Protein AF-A0A447JRF2-F1 (afdb_monomer)

Structure (mmCIF, N/CA/C/O backbone):
data_AF-A0A447JRF2-F1
#
_entry.id   AF-A0A447JRF2-F1
#
loop_
_atom_site.group_PDB
_atom_site.id
_atom_site.type_symbol
_atom_site.label_atom_id
_atom_site.label_alt_id
_atom_site.label_comp_id
_atom_site.label_asym_id
_atom_site.label_entity_id
_atom_site.label_seq_id
_atom_site.pdbx_PDB_ins_code
_atom_site.Cartn_x
_atom_site.Cartn_y
_atom_site.Cartn_z
_atom_site.occupancy
_atom_site.B_iso_or_equiv
_atom_site.auth_seq_id
_atom_site.auth_comp_id
_atom_site.auth_asym_id
_atom_site.auth_atom_id
_atom_site.pdbx_PDB_model_num
ATOM 1 N N . MET A 1 1 ? 1.679 -10.316 15.489 1.00 67.50 1 MET A N 1
ATOM 2 C CA . MET A 1 1 ? 2.017 -9.429 14.356 1.00 67.50 1 MET A CA 1
ATOM 3 C C . MET A 1 1 ? 1.809 -10.197 13.063 1.00 67.50 1 MET A C 1
ATOM 5 O O . MET A 1 1 ? 2.388 -11.268 12.928 1.00 67.50 1 MET A O 1
ATOM 9 N N . GLY A 1 2 ? 0.953 -9.700 12.170 1.00 90.88 2 GLY A N 1
ATOM 10 C CA . GLY A 1 2 ? 0.709 -10.281 10.846 1.00 90.88 2 GLY A CA 1
ATOM 11 C C . GLY A 1 2 ? 1.201 -9.343 9.745 1.00 90.88 2 GLY A C 1
ATOM 12 O O . GLY A 1 2 ? 1.307 -8.141 9.967 1.00 90.88 2 GLY A O 1
ATOM 13 N N . ILE A 1 3 ? 1.520 -9.887 8.571 1.00 94.19 3 ILE A N 1
ATOM 14 C CA . ILE A 1 3 ? 1.924 -9.097 7.401 1.00 94.19 3 ILE A CA 1
ATOM 15 C C . ILE A 1 3 ? 0.928 -9.380 6.281 1.00 94.19 3 ILE A C 1
ATOM 17 O O . ILE A 1 3 ? 0.824 -10.516 5.820 1.00 94.19 3 ILE A O 1
ATOM 21 N N . LEU A 1 4 ? 0.231 -8.340 5.822 1.00 94.50 4 LEU A N 1
ATOM 22 C CA . LEU A 1 4 ? -0.569 -8.382 4.603 1.00 94.50 4 LEU A CA 1
ATOM 23 C C . LEU A 1 4 ? 0.236 -7.757 3.463 1.00 94.50 4 LEU A C 1
ATOM 25 O O . LEU A 1 4 ? 0.623 -6.592 3.525 1.00 94.50 4 LEU A O 1
ATOM 29 N N . ARG A 1 5 ? 0.484 -8.532 2.406 1.00 95.44 5 ARG A N 1
ATOM 30 C CA . ARG A 1 5 ? 1.151 -8.048 1.194 1.00 95.44 5 ARG A CA 1
ATOM 31 C C . ARG A 1 5 ? 0.141 -7.925 0.066 1.00 95.44 5 ARG A C 1
ATOM 33 O O . ARG A 1 5 ? -0.522 -8.901 -0.272 1.00 95.44 5 ARG A O 1
ATOM 40 N N . ILE A 1 6 ? 0.113 -6.761 -0.570 1.00 95.00 6 ILE A N 1
ATOM 41 C CA . ILE A 1 6 ? -0.743 -6.470 -1.721 1.00 95.00 6 ILE A CA 1
ATOM 42 C C . ILE A 1 6 ? 0.156 -6.136 -2.912 1.00 95.00 6 ILE A C 1
ATOM 44 O O . ILE A 1 6 ? 1.079 -5.332 -2.793 1.00 95.00 6 ILE A O 1
ATOM 48 N N . SER A 1 7 ? -0.081 -6.776 -4.055 1.00 93.88 7 SER A N 1
ATOM 49 C CA . SER A 1 7 ? 0.686 -6.576 -5.288 1.00 93.88 7 SER A CA 1
ATOM 50 C C . SER A 1 7 ? -0.234 -6.489 -6.507 1.00 93.88 7 SER A C 1
ATOM 52 O O . SER A 1 7 ? -1.392 -6.901 -6.467 1.00 93.88 7 SER A O 1
ATOM 54 N N . GLY A 1 8 ? 0.289 -5.936 -7.603 1.00 93.06 8 GLY A N 1
ATOM 55 C CA . GLY A 1 8 ? -0.445 -5.739 -8.855 1.00 93.06 8 GLY A CA 1
ATOM 56 C C . GLY A 1 8 ? -0.805 -4.277 -9.123 1.00 93.06 8 GLY A C 1
ATOM 57 O O . GLY A 1 8 ? -0.468 -3.379 -8.354 1.00 93.06 8 GLY A O 1
ATOM 58 N N . LEU A 1 9 ? -1.493 -4.042 -10.244 1.00 92.12 9 LEU A N 1
ATOM 59 C CA . LEU A 1 9 ? -1.765 -2.698 -10.776 1.00 92.12 9 LEU A CA 1
ATOM 60 C C . LEU A 1 9 ? -2.559 -1.802 -9.813 1.00 92.12 9 LEU A C 1
ATOM 62 O O . LEU A 1 9 ? -2.348 -0.595 -9.796 1.00 92.12 9 LEU A O 1
ATOM 66 N N 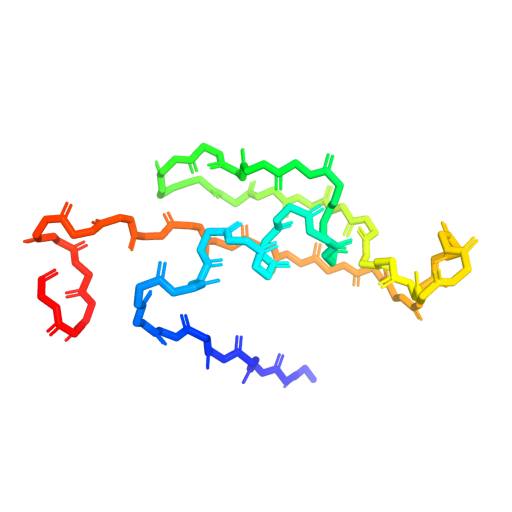. LYS A 1 10 ? -3.418 -2.400 -8.980 1.00 95.62 10 LYS A N 1
ATOM 67 C CA . LYS A 1 10 ? -4.280 -1.691 -8.021 1.00 95.62 10 LYS A CA 1
ATOM 68 C C . LYS A 1 10 ? -3.659 -1.508 -6.635 1.00 95.62 10 LYS A C 1
ATOM 70 O O . LYS A 1 10 ? -4.300 -0.947 -5.756 1.00 95.62 10 LYS A O 1
ATOM 75 N N . ALA A 1 11 ? -2.426 -1.966 -6.402 1.00 95.81 11 ALA A N 1
ATOM 76 C CA . ALA A 1 11 ? -1.808 -1.865 -5.075 1.00 95.81 11 ALA A CA 1
ATOM 77 C C . ALA A 1 11 ? -1.678 -0.405 -4.601 1.00 95.81 11 ALA A C 1
ATOM 79 O O . ALA A 1 11 ? -1.823 -0.124 -3.414 1.00 95.81 11 ALA A O 1
ATOM 80 N N . ARG A 1 12 ? -1.465 0.529 -5.538 1.00 95.25 12 ARG A N 1
ATOM 81 C CA . ARG A 1 12 ? -1.473 1.970 -5.260 1.00 95.25 12 ARG A CA 1
ATOM 82 C C . ARG A 1 12 ? -2.841 2.452 -4.775 1.00 95.25 12 ARG A C 1
ATOM 84 O O . ARG A 1 12 ? -2.890 3.223 -3.824 1.00 95.25 12 ARG A O 1
ATOM 91 N N . ASP A 1 13 ? -3.912 2.019 -5.431 1.00 96.56 13 ASP A N 1
ATOM 92 C CA . ASP A 1 13 ? -5.278 2.441 -5.105 1.00 96.56 13 ASP A CA 1
ATOM 93 C C . ASP A 1 13 ? -5.666 1.916 -3.722 1.00 96.56 13 ASP A C 1
ATOM 95 O O . ASP A 1 13 ? -6.148 2.669 -2.885 1.00 96.56 13 ASP A O 1
ATOM 99 N N . VAL A 1 14 ? -5.326 0.657 -3.427 1.00 96.44 14 VAL A N 1
ATOM 100 C CA . VAL A 1 14 ? -5.537 0.087 -2.091 1.00 96.44 14 VAL A CA 1
ATOM 101 C C . VAL A 1 14 ? -4.756 0.854 -1.022 1.00 96.44 14 VAL A C 1
ATOM 103 O O . VAL A 1 14 ? -5.291 1.104 0.052 1.00 96.44 14 VAL A O 1
ATOM 106 N N . ALA A 1 15 ? -3.515 1.267 -1.301 1.00 96.56 15 ALA A N 1
ATOM 107 C CA . ALA A 1 15 ? -2.759 2.098 -0.365 1.00 96.56 15 ALA A CA 1
ATOM 108 C C . ALA A 1 15 ? -3.449 3.449 -0.118 1.00 96.56 15 ALA A C 1
ATOM 110 O O . ALA A 1 15 ? -3.522 3.887 1.022 1.00 96.56 15 ALA A O 1
ATOM 111 N N . GLN A 1 16 ? -3.995 4.092 -1.153 1.00 95.69 16 GLN A N 1
ATOM 112 C CA . GLN A 1 16 ? -4.731 5.349 -0.989 1.00 95.69 16 GLN A CA 1
ATOM 113 C C . GLN A 1 16 ? -5.987 5.177 -0.131 1.00 95.69 16 GLN A C 1
ATOM 115 O O . GLN A 1 16 ? -6.183 5.964 0.787 1.00 95.69 16 GLN A O 1
ATOM 120 N N . GLU A 1 17 ? -6.782 4.135 -0.374 1.00 96.25 17 GLU A N 1
ATOM 121 C CA . GLU A 1 17 ? -8.009 3.876 0.389 1.00 96.25 17 GLU A CA 1
ATOM 122 C C . GLU A 1 17 ? -7.708 3.495 1.846 1.00 96.25 17 GLU A C 1
ATOM 124 O O . GLU A 1 17 ? -8.200 4.126 2.779 1.00 96.25 17 GLU A O 1
ATOM 129 N N . VAL A 1 18 ? -6.827 2.514 2.064 1.00 97.00 18 VAL A N 1
ATOM 130 C CA . VAL A 1 18 ? -6.564 1.964 3.404 1.00 97.00 18 VAL A CA 1
ATOM 131 C C . VAL A 1 18 ? -5.669 2.881 4.237 1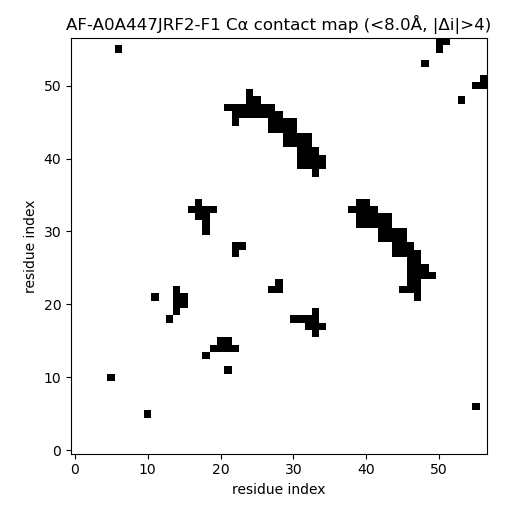.00 97.00 18 VAL A C 1
ATOM 133 O O . VAL A 1 18 ? -5.810 2.942 5.451 1.00 97.00 18 VAL A O 1
ATOM 136 N N . LEU A 1 19 ? -4.726 3.601 3.629 1.00 97.00 19 LEU A N 1
ATOM 137 C CA . LEU A 1 19 ? -3.766 4.436 4.364 1.00 97.00 19 LEU A CA 1
ATOM 138 C C . LEU A 1 19 ? -4.118 5.930 4.306 1.00 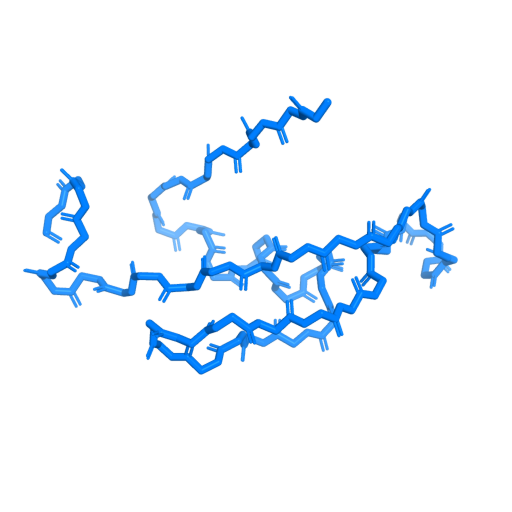97.00 19 LEU A C 1
ATOM 140 O O . LEU A 1 19 ? -3.539 6.739 5.031 1.00 97.00 19 LEU A O 1
ATOM 144 N N . GLY A 1 20 ? -5.032 6.334 3.418 1.00 95.00 20 GLY A N 1
ATOM 145 C CA . GLY A 1 20 ? -5.328 7.741 3.132 1.00 95.00 20 GLY A CA 1
ATOM 146 C C . GLY A 1 20 ? -4.193 8.497 2.432 1.00 95.00 20 GLY A C 1
ATOM 147 O O . GLY A 1 20 ? -4.264 9.719 2.312 1.00 95.00 20 GLY A O 1
ATOM 148 N N . LYS A 1 21 ? -3.116 7.803 2.040 1.00 94.75 21 LYS A N 1
ATOM 149 C CA . LYS A 1 21 ? -1.961 8.352 1.322 1.00 94.75 21 LYS A CA 1
ATOM 150 C C . LYS A 1 21 ? -1.163 7.235 0.655 1.00 94.75 21 LYS A C 1
ATOM 152 O O . LYS A 1 21 ? -1.276 6.070 1.016 1.00 94.75 21 LYS A O 1
ATOM 157 N N . LEU A 1 22 ? -0.262 7.601 -0.254 1.00 95.88 22 LEU A N 1
ATOM 158 C CA . LEU A 1 22 ? 0.775 6.688 -0.739 1.0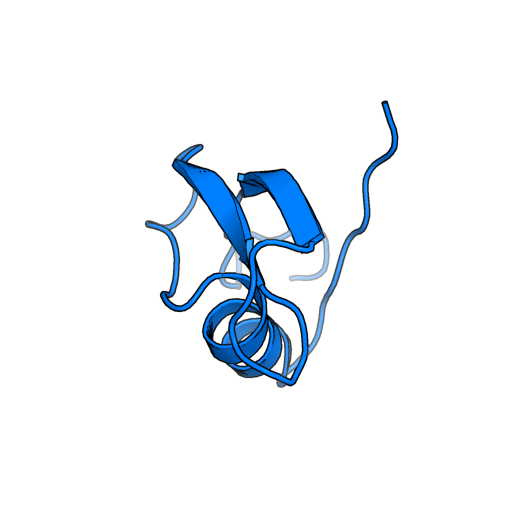0 95.88 22 LEU A CA 1
ATOM 159 C C . LEU A 1 22 ? 2.063 6.914 0.068 1.00 95.88 22 LEU A C 1
ATOM 161 O O . LEU A 1 22 ? 2.610 8.018 -0.007 1.00 95.88 22 LEU A O 1
ATOM 165 N N . PRO A 1 23 ? 2.565 5.915 0.817 1.00 96.44 23 PRO A N 1
ATOM 166 C CA . PRO A 1 23 ? 3.830 6.041 1.533 1.00 96.44 23 PRO A CA 1
ATOM 167 C C . PRO A 1 23 ? 5.002 6.327 0.595 1.00 96.44 23 PRO A C 1
ATOM 169 O O . PRO A 1 23 ? 4.996 5.964 -0.588 1.00 96.44 23 PRO A O 1
ATOM 172 N N . LYS A 1 24 ? 6.056 6.940 1.139 1.00 95.81 24 LYS A N 1
ATOM 173 C CA . LYS A 1 24 ? 7.288 7.159 0.378 1.00 95.81 24 LYS A CA 1
ATOM 174 C C . LYS A 1 24 ? 7.908 5.797 0.008 1.00 95.81 24 LYS A C 1
ATOM 176 O O . LYS A 1 24 ? 8.027 4.932 0.878 1.00 95.81 24 LYS A O 1
ATOM 181 N N . PRO A 1 25 ? 8.335 5.588 -1.253 1.00 95.50 25 PRO A N 1
ATOM 182 C CA . PRO A 1 25 ? 8.941 4.328 -1.673 1.00 95.50 25 PRO A CA 1
ATOM 183 C C . PRO A 1 25 ? 10.089 3.891 -0.760 1.00 95.50 25 PRO A C 1
ATOM 185 O O . PRO A 1 25 ? 11.068 4.622 -0.621 1.00 95.50 25 PRO A O 1
ATOM 188 N N . ARG A 1 26 ? 9.990 2.682 -0.196 1.00 93.62 26 ARG A N 1
ATOM 189 C CA . ARG A 1 26 ? 10.986 2.047 0.688 1.00 93.62 26 ARG A CA 1
ATOM 190 C C . ARG A 1 26 ? 11.240 2.767 2.017 1.00 93.62 26 ARG A C 1
ATOM 192 O O . ARG A 1 26 ? 12.306 2.598 2.602 1.00 93.62 26 ARG A O 1
ATOM 199 N N . TYR A 1 27 ? 10.273 3.537 2.505 1.00 95.62 27 TYR A N 1
ATOM 200 C CA . TYR A 1 27 ? 10.279 4.060 3.871 1.00 95.62 27 TYR A CA 1
ATOM 201 C C . TYR A 1 27 ? 9.122 3.461 4.660 1.00 95.62 27 TYR A C 1
ATOM 203 O O . TYR A 1 27 ? 8.057 3.191 4.106 1.00 95.62 27 TYR A O 1
ATOM 211 N N . ALA A 1 28 ? 9.370 3.241 5.948 1.00 96.56 28 ALA A N 1
ATOM 212 C CA . ALA A 1 28 ? 8.353 2.820 6.891 1.00 96.56 28 ALA A CA 1
ATOM 213 C C . ALA A 1 28 ? 7.569 4.033 7.371 1.00 96.56 28 ALA A C 1
ATOM 215 O O . ALA A 1 28 ? 8.136 4.919 8.009 1.00 96.56 28 ALA A O 1
ATOM 216 N N . ASP A 1 29 ? 6.272 4.034 7.093 1.00 97.31 29 ASP A N 1
ATOM 217 C CA . ASP A 1 29 ? 5.350 4.973 7.711 1.00 97.31 29 ASP A CA 1
ATOM 218 C C . ASP A 1 29 ? 4.591 4.252 8.825 1.00 97.31 29 ASP A C 1
ATOM 220 O O . ASP A 1 29 ? 4.028 3.183 8.595 1.00 97.31 29 ASP A O 1
ATOM 224 N N . TYR A 1 30 ? 4.561 4.844 10.019 1.00 97.06 30 TYR A N 1
ATOM 225 C CA . TYR A 1 30 ? 3.683 4.422 11.109 1.00 97.06 30 TYR A CA 1
ATOM 226 C C . TYR A 1 30 ? 2.420 5.286 11.083 1.00 97.06 30 TYR A C 1
ATOM 228 O O . TYR A 1 30 ? 2.510 6.507 11.244 1.00 97.06 30 TYR A O 1
ATOM 236 N N . LEU A 1 31 ? 1.268 4.683 10.786 1.00 96.75 31 LEU A N 1
ATOM 237 C CA . LEU A 1 31 ? 0.010 5.402 10.580 1.00 96.75 31 LEU A CA 1
ATOM 238 C C . LEU A 1 31 ? -1.219 4.499 10.795 1.00 96.75 31 LEU A C 1
ATOM 240 O O . LEU A 1 31 ? -1.086 3.273 10.713 1.00 96.75 31 LEU A O 1
ATOM 244 N N . PRO A 1 32 ? -2.418 5.081 11.011 1.00 97.19 32 PRO A N 1
ATOM 245 C CA . PRO A 1 32 ? -3.634 4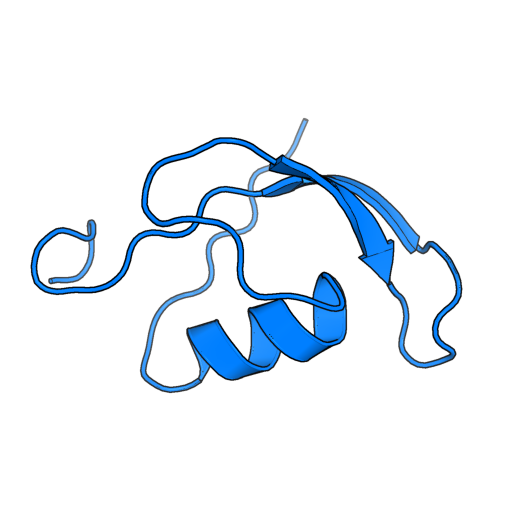.287 11.091 1.00 97.19 32 PRO A CA 1
ATOM 246 C C . PRO A 1 32 ? -4.005 3.703 9.729 1.00 97.19 32 PRO A C 1
ATOM 248 O O . PRO A 1 32 ? -3.886 4.370 8.697 1.00 97.19 32 PRO A O 1
ATOM 251 N N . PHE A 1 33 ? -4.519 2.480 9.750 1.00 97.12 33 PHE A N 1
ATOM 252 C CA . PHE A 1 33 ? -5.248 1.886 8.638 1.00 97.12 33 PHE A CA 1
ATOM 253 C C . PHE A 1 33 ? -6.721 2.241 8.794 1.00 97.12 33 PHE A C 1
ATOM 255 O O . PHE A 1 33 ? -7.258 2.176 9.897 1.00 97.12 33 PHE A O 1
ATOM 262 N N . LYS A 1 34 ? -7.358 2.660 7.709 1.00 97.69 34 LYS A N 1
ATOM 263 C CA . LYS A 1 34 ? -8.727 3.160 7.697 1.00 97.69 34 LYS A CA 1
ATOM 264 C C . LYS A 1 34 ? -9.698 2.070 7.274 1.00 97.69 34 LYS A C 1
ATOM 266 O O . LYS A 1 34 ? -9.396 1.292 6.369 1.00 97.69 34 LYS A O 1
ATOM 271 N N . ASP A 1 35 ? -10.848 2.045 7.930 1.00 96.50 35 ASP A N 1
ATOM 272 C CA . ASP A 1 35 ? -12.015 1.301 7.470 1.00 96.50 35 ASP A CA 1
ATOM 273 C C . ASP A 1 35 ? -12.773 2.108 6.395 1.00 96.50 35 ASP A C 1
ATOM 275 O O . ASP A 1 35 ? -12.443 3.260 6.098 1.00 96.50 35 ASP A O 1
ATOM 279 N N . VAL A 1 36 ? -13.799 1.502 5.800 1.00 94.75 36 VAL A N 1
ATOM 280 C CA . VAL A 1 36 ? -14.611 2.052 4.702 1.00 94.75 36 VAL A CA 1
ATOM 281 C C . VAL A 1 36 ? -15.288 3.376 5.073 1.00 94.75 36 VAL A C 1
ATOM 283 O O . VAL A 1 36 ? -15.498 4.226 4.211 1.00 94.75 36 VAL A O 1
ATOM 286 N N . ASP A 1 37 ? -15.616 3.578 6.347 1.00 95.06 37 ASP A N 1
ATOM 287 C CA . ASP A 1 37 ? -16.203 4.818 6.865 1.00 95.06 37 ASP A CA 1
ATOM 288 C C . ASP A 1 37 ? -15.155 5.895 7.222 1.00 95.06 37 ASP A C 1
ATOM 290 O O . ASP A 1 37 ? -15.500 6.990 7.670 1.00 95.06 37 ASP A O 1
ATOM 294 N N . GLY A 1 38 ? -13.868 5.601 7.010 1.00 92.62 38 GLY A N 1
ATOM 295 C CA . GLY A 1 38 ? -12.739 6.473 7.321 1.00 92.62 38 GLY A CA 1
ATOM 296 C C . GLY A 1 38 ? -12.280 6.426 8.780 1.00 92.62 38 GLY A C 1
ATOM 297 O O . GLY A 1 38 ? -11.30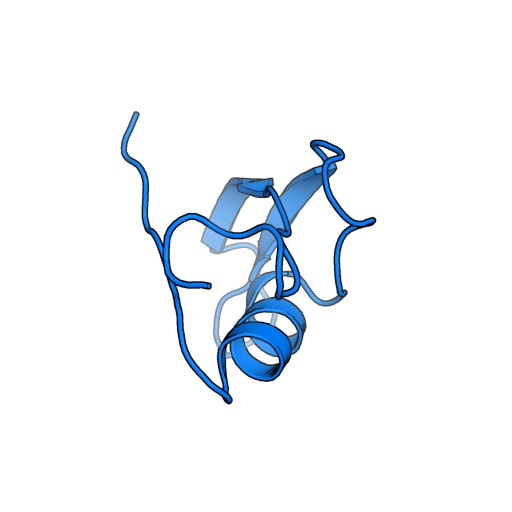9 7.113 9.119 1.00 92.62 38 GLY A O 1
ATOM 298 N N . SER A 1 39 ? -12.934 5.634 9.636 1.00 96.50 39 SER A N 1
ATOM 299 C CA . SER A 1 39 ? -12.489 5.399 11.011 1.00 96.50 39 SER A CA 1
ATOM 300 C C . SER A 1 39 ? -11.187 4.591 11.041 1.00 96.50 39 SER A C 1
ATOM 302 O O . SER A 1 39 ? -10.822 3.923 10.074 1.00 96.50 39 SER A O 1
ATOM 304 N N . ALA A 1 40 ? -10.430 4.686 12.135 1.00 96.12 40 ALA A N 1
ATOM 305 C CA . ALA A 1 40 ? -9.210 3.900 12.287 1.00 96.12 40 ALA A CA 1
ATOM 306 C C . ALA A 1 40 ? -9.566 2.444 12.621 1.00 96.12 40 ALA A C 1
ATOM 308 O O . ALA A 1 40 ? -10.082 2.169 13.702 1.00 96.12 40 ALA A O 1
ATOM 309 N N . LEU A 1 41 ? -9.244 1.532 11.707 1.00 95.69 41 LEU A N 1
ATOM 310 C CA . LEU A 1 41 ? -9.375 0.091 11.891 1.00 95.69 41 LEU A CA 1
ATOM 311 C C . LEU A 1 41 ? -8.274 -0.452 12.812 1.00 95.69 41 LEU A C 1
ATOM 313 O O . LEU A 1 41 ? -8.547 -1.251 13.703 1.00 95.69 41 LEU A O 1
ATOM 317 N N . ASP A 1 42 ? -7.028 -0.025 12.585 1.00 96.12 42 ASP A N 1
ATOM 318 C CA . ASP A 1 42 ? -5.855 -0.427 13.370 1.00 96.12 42 ASP A CA 1
ATOM 319 C C . ASP A 1 42 ? -4.705 0.589 13.206 1.00 96.12 42 ASP A C 1
ATOM 321 O O . ASP A 1 42 ? -4.786 1.521 12.402 1.00 96.12 42 ASP A O 1
ATOM 325 N N . GLN A 1 43 ? -3.615 0.408 13.950 1.00 96.38 43 GLN A N 1
ATOM 326 C CA . GLN A 1 43 ? -2.355 1.139 13.822 1.00 96.38 43 GLN A CA 1
ATOM 327 C C . GLN A 1 43 ? -1.230 0.203 13.397 1.00 96.38 43 GLN A C 1
ATOM 329 O O . GLN A 1 43 ? -1.013 -0.851 13.993 1.00 96.38 43 GLN A O 1
ATOM 334 N N . GLY A 1 44 ? -0.459 0.605 12.388 1.00 96.69 44 GLY A N 1
ATOM 335 C CA . GLY A 1 44 ? 0.570 -0.271 11.852 1.00 96.69 44 GLY A CA 1
ATOM 336 C C . GLY A 1 44 ? 1.655 0.437 11.065 1.00 96.69 44 GLY A C 1
ATOM 337 O O . GLY A 1 44 ? 1.689 1.659 10.928 1.00 96.69 44 GLY A O 1
ATOM 338 N N . ILE A 1 45 ? 2.578 -0.377 10.555 1.00 97.50 45 ILE A N 1
ATOM 339 C CA . ILE A 1 45 ? 3.663 0.067 9.685 1.00 97.50 45 ILE A CA 1
ATOM 340 C C . ILE A 1 45 ? 3.311 -0.301 8.246 1.00 97.50 45 ILE A C 1
ATOM 342 O O . ILE A 1 45 ? 3.063 -1.469 7.945 1.00 97.50 45 ILE A O 1
ATOM 346 N N . ALA A 1 46 ? 3.347 0.681 7.350 1.00 97.31 46 ALA A N 1
ATOM 347 C CA . ALA A 1 46 ? 3.203 0.473 5.917 1.00 97.31 46 ALA A CA 1
ATOM 348 C C . ALA A 1 46 ? 4.549 0.645 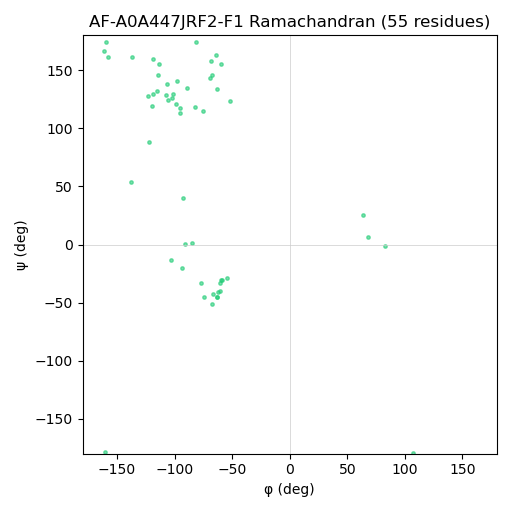5.200 1.00 97.31 46 ALA A C 1
ATOM 350 O O . ALA A 1 46 ? 5.300 1.581 5.476 1.00 97.31 46 ALA A O 1
ATOM 351 N N . LEU A 1 47 ? 4.828 -0.242 4.240 1.00 96.56 47 LEU A N 1
ATOM 352 C CA . LEU A 1 47 ? 5.969 -0.153 3.330 1.00 96.56 47 LEU A CA 1
ATOM 353 C C . LEU A 1 47 ? 5.466 -0.156 1.886 1.00 96.56 47 LEU A C 1
ATOM 355 O O . LEU A 1 47 ? 4.746 -1.067 1.477 1.00 96.56 47 LEU A O 1
ATOM 359 N N . TRP A 1 48 ? 5.887 0.829 1.095 1.00 96.19 48 TRP A N 1
ATOM 360 C CA . TRP A 1 48 ? 5.556 0.901 -0.327 1.00 96.19 48 TRP A CA 1
ATOM 361 C C . TRP A 1 48 ? 6.759 0.535 -1.201 1.00 96.19 48 TRP A C 1
ATOM 363 O O . TRP A 1 48 ? 7.816 1.160 -1.111 1.00 96.19 48 TRP A O 1
ATOM 373 N N . PHE A 1 49 ? 6.595 -0.454 -2.082 1.00 94.25 49 PHE A N 1
ATOM 374 C CA . PHE A 1 49 ? 7.627 -0.910 -3.020 1.00 94.25 49 PHE A CA 1
ATOM 375 C C . PHE A 1 49 ? 7.1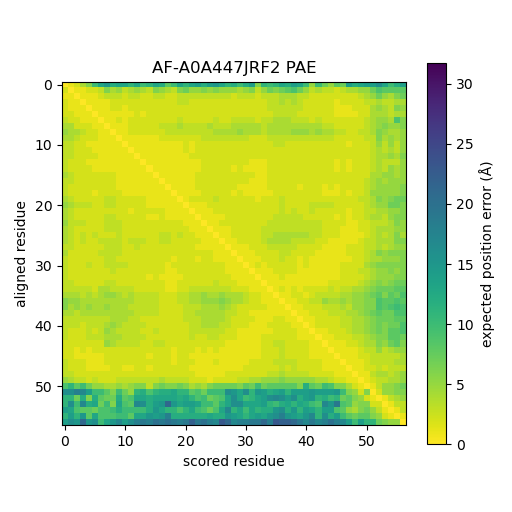17 -0.805 -4.465 1.00 94.25 49 PHE A C 1
ATOM 377 O O . PHE A 1 49 ? 6.552 -1.771 -4.979 1.00 94.25 49 PHE A O 1
ATOM 384 N N . PRO A 1 50 ? 7.289 0.345 -5.142 1.00 89.88 50 PRO A N 1
ATOM 385 C CA . PRO A 1 50 ? 6.965 0.443 -6.560 1.00 89.88 50 PRO A CA 1
ATOM 386 C C . PRO A 1 50 ? 7.935 -0.412 -7.397 1.00 89.88 50 PRO A C 1
ATOM 388 O O . PRO A 1 50 ? 9.118 -0.535 -7.069 1.00 89.88 50 PRO A O 1
ATOM 391 N N . GLY A 1 51 ? 7.442 -0.990 -8.497 1.00 81.19 51 GLY A N 1
ATOM 392 C CA . GLY A 1 51 ? 8.290 -1.663 -9.491 1.00 81.19 51 GLY A CA 1
ATOM 393 C C . GLY A 1 51 ? 9.262 -0.685 -10.183 1.00 81.19 51 GLY A C 1
ATOM 394 O O . GLY A 1 51 ? 9.040 0.527 -10.121 1.00 81.19 51 GLY A O 1
ATOM 395 N N . PRO A 1 52 ? 10.331 -1.165 -10.849 1.00 79.94 52 PRO A N 1
ATOM 396 C CA . PRO A 1 52 ? 10.738 -2.561 -11.060 1.00 79.94 52 PRO A CA 1
ATOM 397 C C . PRO A 1 52 ? 11.720 -3.057 -9.978 1.00 79.94 52 PRO A C 1
ATOM 399 O O . PRO A 1 52 ? 12.747 -3.650 -10.267 1.00 79.94 52 PRO A O 1
ATOM 402 N N . ASN A 1 53 ? 11.510 -2.684 -8.720 1.00 72.69 53 ASN A N 1
ATOM 403 C CA . ASN A 1 53 ? 12.343 -3.141 -7.609 1.00 72.69 53 ASN A CA 1
ATOM 404 C C . ASN A 1 53 ? 11.449 -3.492 -6.417 1.00 72.69 53 ASN A C 1
ATOM 406 O O . ASN A 1 53 ? 11.577 -2.955 -5.311 1.00 72.69 53 ASN A O 1
ATOM 410 N N . SER A 1 54 ? 10.490 -4.358 -6.703 1.00 69.12 54 SER A N 1
ATOM 411 C CA . SER A 1 54 ? 9.566 -5.002 -5.784 1.00 69.12 54 SER A CA 1
ATOM 412 C C . SER A 1 54 ? 9.782 -6.515 -5.868 1.00 69.12 54 SER A C 1
ATOM 414 O O . SER A 1 54 ? 10.288 -7.018 -6.866 1.00 69.12 54 SER A O 1
ATOM 416 N N . PHE A 1 55 ? 9.356 -7.275 -4.856 1.00 75.69 55 PHE A N 1
ATOM 417 C CA . PHE A 1 55 ? 9.471 -8.743 -4.890 1.00 75.69 55 PHE A CA 1
ATOM 418 C C . PHE A 1 55 ? 8.817 -9.365 -6.137 1.00 75.69 55 PHE A C 1
ATOM 420 O O . PHE A 1 55 ? 9.216 -10.432 -6.588 1.00 75.69 55 PHE A O 1
ATOM 427 N N . THR A 1 56 ? 7.792 -8.707 -6.683 1.00 72.62 56 THR A N 1
ATOM 428 C CA . THR A 1 56 ? 7.056 -9.204 -7.843 1.00 72.62 56 THR A CA 1
ATOM 429 C C . THR A 1 56 ? 7.568 -8.686 -9.183 1.00 72.62 56 THR A C 1
ATOM 431 O O . THR A 1 56 ? 7.231 -9.329 -10.172 1.00 72.62 56 THR A O 1
ATOM 434 N N . ARG A 1 57 ? 8.320 -7.568 -9.224 1.00 53.31 57 ARG A N 1
ATOM 435 C CA . ARG A 1 57 ? 9.030 -6.995 -10.390 1.00 53.31 57 ARG A CA 1
ATOM 436 C C . ARG A 1 57 ? 9.982 -5.889 -9.998 1.00 53.31 57 ARG A C 1
ATOM 438 O O . ARG A 1 57 ? 9.566 -5.027 -9.183 1.00 53.31 57 ARG A O 1
#

Foldseek 3Di:
DDDDDDDDPCPQVQCCQQFVDDDDAQDWDWGFGADPVRDGPGTDIDHDHDPPGDPVD

Organism: NCBI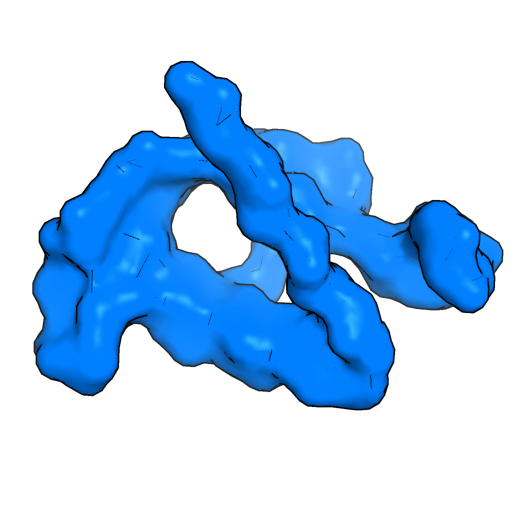:txid1962639

Mean predicted aligned error: 3.64 Å

Radius of gyration: 11.3 Å; Cα contacts (8 Å, |Δi|>4): 72; chains: 1; bounding box: 28×19×25 Å

Sequence (57 aa):
MGILRISGLKARDVAQEVLGKLPKPRYADYLPFKDVDGSALDQGIALWFPGPNSFTR

Secondary structure (DSSP, 8-state):
-------STTHHHHHHHHHSSPPPBT-EEEEEEE-TTS-EEEEEEEEB--TTSSTT-

Solvent-accessible surface area (backbone atoms only — not comparable to full-atom values): 3663 Å² total; per-residue (Å²): 141,85,84,88,87,76,77,66,93,57,36,62,57,50,34,33,64,34,52,74,42,76,64,59,74,79,39,81,43,81,49,52,33,36,41,98,88,66,48,74,69,46,77,46,78,47,72,31,61,62,72,84,70,30,100,91,58

Nearest PDB structures (foldseek):
  3f41-assembly1_B  TM=4.837E-01  e=4.494E+00  Mitsuokella multacida
  4wu3-assembly2_D  TM=4.818E-01  e=4.805E+00  Mitsuokella multacida

pLDDT: mean 92.17, std 9.03, range [53.31, 97.69]

InterPro domains:
  IPR018948 GTP-binding protein TrmE, N-terminal [PF10396] (2-57)
  IPR027266 Aminomethyltransferase superfamily [G3DSA:3.30.1360.120] (1-57)